Protein AF-A0A3C0FXI6-F1 (afdb_monomer_lite)

Foldseek 3Di:
DDPDPPPPDPPDDDPDPFFDDKDACCVLQVAPDRDIAGDHPDDDPPQDDADPPDHDDRVVVVQVRVCRRVVHDDDDDDDPPPCPVVNVSND

pLDDT: mean 88.47, std 16.6, range [41.66, 98.25]

Radius of gyration: 16.88 Å; chains: 1; bounding box: 34×26×55 Å

Structure (mmCIF, N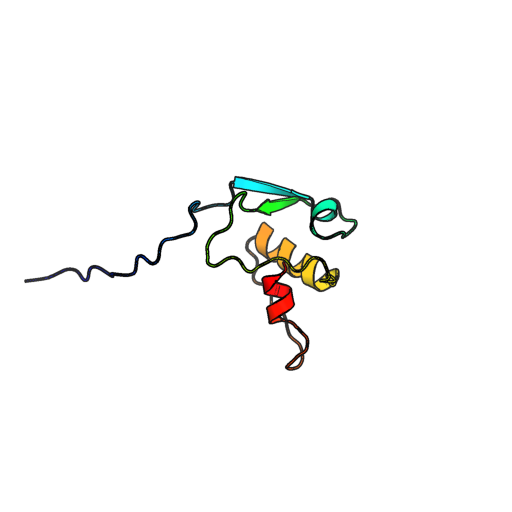/CA/C/O backbone):
data_AF-A0A3C0FXI6-F1
#
_entry.id   AF-A0A3C0FXI6-F1
#
loop_
_atom_site.group_PDB
_atom_site.id
_atom_site.type_symbol
_atom_site.label_atom_id
_atom_site.label_alt_id
_atom_site.label_comp_id
_atom_site.label_asym_id
_atom_site.label_entity_id
_atom_site.label_seq_id
_atom_site.pdbx_PDB_ins_code
_atom_site.Cartn_x
_atom_site.Cartn_y
_atom_site.Cartn_z
_atom_site.occupancy
_atom_site.B_iso_or_equiv
_atom_site.auth_seq_id
_atom_site.auth_comp_id
_atom_site.auth_asym_id
_atom_site.auth_atom_id
_atom_site.pdbx_PDB_model_num
ATOM 1 N N . MET A 1 1 ? 21.234 7.427 44.407 1.00 49.75 1 MET A N 1
ATOM 2 C CA . MET A 1 1 ? 21.470 7.981 43.058 1.00 49.75 1 MET A CA 1
ATOM 3 C C . MET A 1 1 ? 21.284 6.862 42.058 1.00 49.75 1 MET A C 1
ATOM 5 O O . MET A 1 1 ? 22.179 6.056 41.868 1.00 49.75 1 MET A O 1
ATOM 9 N N . SER A 1 2 ? 20.093 6.786 41.489 1.00 42.66 2 SER A N 1
ATOM 10 C CA . SER A 1 2 ? 19.769 5.939 40.345 1.00 42.66 2 SER A CA 1
ATOM 11 C C . SER A 1 2 ? 18.758 6.750 39.549 1.00 42.66 2 SER A C 1
ATOM 13 O O . SER A 1 2 ? 17.552 6.601 39.721 1.00 42.66 2 SER A O 1
ATOM 15 N N . GLN A 1 3 ? 19.270 7.741 38.815 1.00 41.66 3 GLN A N 1
ATOM 16 C CA . GLN A 1 3 ? 18.463 8.462 37.841 1.00 41.66 3 GLN A CA 1
ATOM 17 C C . GLN A 1 3 ? 18.102 7.448 36.759 1.00 41.66 3 GLN A C 1
ATOM 19 O O . GLN A 1 3 ? 18.984 6.911 36.088 1.00 41.66 3 GLN A O 1
ATOM 24 N N . GLY A 1 4 ? 16.813 7.118 36.691 1.00 43.09 4 GLY A N 1
ATOM 25 C CA . GLY A 1 4 ? 16.246 6.388 35.573 1.00 43.09 4 GLY A CA 1
ATOM 26 C C . GLY A 1 4 ? 16.481 7.199 34.309 1.00 43.09 4 GLY A C 1
ATOM 27 O O . GLY A 1 4 ? 16.321 8.417 34.300 1.00 43.09 4 GLY A O 1
ATOM 28 N N . TYR A 1 5 ? 16.936 6.515 33.275 1.00 48.66 5 TYR A N 1
ATOM 29 C CA . TYR A 1 5 ? 17.116 7.076 31.952 1.00 48.66 5 TYR A CA 1
ATOM 30 C C . TYR A 1 5 ? 15.716 7.354 31.384 1.00 48.66 5 TYR A C 1
ATOM 32 O O . TYR A 1 5 ? 15.054 6.439 30.900 1.00 48.66 5 TYR A O 1
ATOM 40 N N . GLU A 1 6 ? 15.227 8.590 31.511 1.00 48.59 6 GLU A N 1
ATOM 41 C CA . GLU A 1 6 ? 14.121 9.067 30.684 1.00 48.59 6 GLU A CA 1
ATOM 42 C C . GLU A 1 6 ? 14.641 9.094 29.249 1.00 48.59 6 GLU A C 1
ATOM 44 O O . GLU A 1 6 ? 15.450 9.943 28.873 1.00 48.59 6 GLU A O 1
ATOM 49 N N . ALA A 1 7 ? 14.229 8.106 28.457 1.00 47.28 7 ALA A N 1
ATOM 50 C CA . ALA A 1 7 ? 14.426 8.144 27.023 1.00 47.28 7 ALA A CA 1
ATOM 51 C C . ALA A 1 7 ? 13.564 9.285 26.469 1.00 47.28 7 ALA A C 1
ATOM 53 O O . ALA A 1 7 ? 12.373 9.126 26.209 1.00 47.28 7 ALA A O 1
ATOM 54 N N . SER A 1 8 ? 14.176 10.457 26.321 1.00 53.25 8 SER A N 1
ATOM 55 C CA . SER A 1 8 ? 13.660 11.544 25.508 1.00 53.25 8 SER A CA 1
ATOM 56 C C . SER A 1 8 ? 13.664 11.098 24.044 1.00 53.25 8 SER A C 1
ATOM 58 O O . SER A 1 8 ? 14.675 11.147 23.347 1.00 53.25 8 SER A O 1
ATOM 60 N N . GLY A 1 9 ? 12.513 10.615 23.589 1.00 43.75 9 GLY A N 1
ATOM 61 C CA . GLY A 1 9 ? 12.300 10.179 22.212 1.00 43.75 9 GLY A CA 1
ATOM 62 C C . GLY A 1 9 ? 10.888 10.461 21.718 1.00 43.75 9 GLY A C 1
ATOM 63 O O . GLY A 1 9 ? 10.373 9.695 20.919 1.00 43.75 9 GLY A O 1
ATOM 64 N N . ALA A 1 10 ? 10.241 11.520 22.206 1.00 49.44 10 ALA A N 1
ATOM 65 C CA . ALA A 1 10 ? 8.936 11.946 21.711 1.00 49.44 10 ALA A CA 1
ATOM 66 C C . ALA A 1 10 ? 9.106 12.783 20.430 1.00 49.44 10 ALA A C 1
ATOM 68 O O . ALA A 1 10 ? 9.058 14.011 20.462 1.00 49.44 10 ALA A O 1
ATOM 69 N N . ALA A 1 11 ? 9.338 12.108 19.304 1.00 47.34 11 ALA A N 1
ATOM 70 C CA . ALA A 1 11 ? 8.865 12.597 18.014 1.00 47.34 11 ALA A CA 1
ATOM 71 C C . ALA A 1 11 ? 7.505 11.923 17.815 1.00 47.34 11 ALA A C 1
ATOM 73 O O . ALA A 1 11 ? 7.458 10.755 17.440 1.00 47.34 11 ALA A O 1
ATOM 74 N N . ALA A 1 12 ? 6.443 12.615 18.240 1.00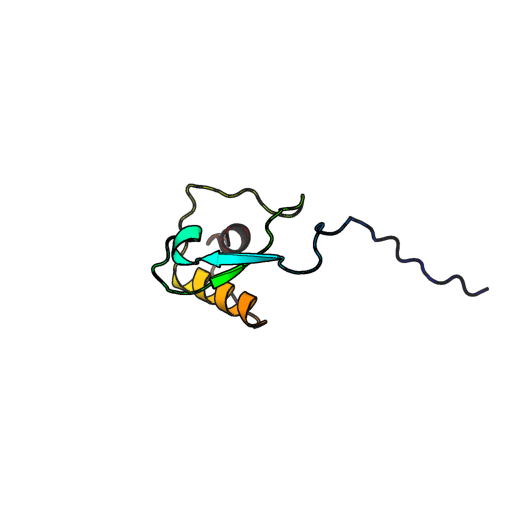 52.88 12 ALA A N 1
ATOM 75 C CA . ALA A 1 12 ? 5.079 12.098 18.307 1.00 52.88 12 ALA A CA 1
ATOM 76 C C . ALA A 1 12 ? 4.670 11.540 16.935 1.00 52.88 12 ALA A C 1
ATOM 78 O O . ALA A 1 12 ? 4.580 12.268 15.952 1.00 52.88 12 ALA A O 1
ATOM 79 N N . GLU A 1 13 ? 4.665 10.217 16.798 1.00 67.81 13 GLU A N 1
ATOM 80 C CA . GLU A 1 13 ? 3.542 9.350 17.165 1.00 67.81 13 GLU A CA 1
ATOM 81 C C . GLU A 1 13 ? 2.330 9.732 16.329 1.00 67.81 13 GLU A C 1
ATOM 83 O O . GLU A 1 13 ? 1.645 10.723 16.575 1.00 67.81 13 GLU A O 1
ATOM 88 N N . HIS A 1 14 ? 2.106 8.934 15.286 1.00 77.62 14 HIS A N 1
ATOM 89 C CA . HIS A 1 14 ? 0.843 8.903 14.572 1.00 77.62 14 HIS A CA 1
ATOM 90 C C . HIS A 1 14 ? -0.314 8.993 15.592 1.00 77.62 14 HIS A C 1
ATOM 92 O O . HIS A 1 14 ? -0.263 8.288 16.597 1.00 77.62 14 HIS A O 1
ATOM 98 N N . PRO A 1 15 ? -1.347 9.831 15.379 1.00 84.00 15 PRO A N 1
ATOM 99 C CA . PRO A 1 15 ? -2.349 10.149 16.409 1.00 84.00 15 PRO A CA 1
ATOM 100 C C . PRO A 1 15 ? -3.178 8.943 16.882 1.00 84.00 15 PRO A C 1
ATOM 102 O O . PRO A 1 15 ? -3.963 9.053 17.821 1.00 84.00 15 PRO A O 1
ATOM 105 N N . LEU A 1 16 ? -3.034 7.811 16.197 1.00 89.31 16 LEU A N 1
ATOM 106 C CA . LEU A 1 16 ? -3.698 6.548 16.458 1.00 89.31 16 LEU A CA 1
ATOM 107 C C . LEU A 1 16 ? -2.637 5.452 16.577 1.00 89.31 16 LEU A C 1
ATOM 109 O O . LEU A 1 16 ? -1.808 5.313 15.676 1.00 89.31 16 LEU A O 1
ATOM 113 N N . ASP A 1 17 ? -2.729 4.640 17.629 1.00 89.38 17 ASP A N 1
ATOM 114 C CA . ASP A 1 17 ? -1.830 3.501 17.871 1.00 89.38 17 ASP A CA 1
ATOM 115 C C . ASP A 1 17 ? -2.176 2.270 17.017 1.00 89.38 17 ASP A C 1
ATOM 117 O O . ASP A 1 17 ? -1.348 1.384 16.798 1.00 89.38 17 ASP A O 1
ATOM 121 N N . THR A 1 18 ? -3.423 2.191 16.547 1.00 91.25 18 THR A N 1
ATOM 122 C CA . THR A 1 18 ? -3.952 1.064 15.771 1.00 91.25 18 THR A CA 1
ATOM 123 C C . THR A 1 18 ? -4.867 1.551 14.648 1.00 91.25 18 THR A C 1
ATOM 125 O O . THR A 1 18 ? -5.539 2.565 14.846 1.00 91.25 18 THR A O 1
ATOM 128 N N . PRO A 1 19 ? -4.940 0.831 13.511 1.00 94.00 19 PRO A N 1
ATOM 129 C CA . PRO A 1 19 ? -5.861 1.149 12.421 1.00 94.00 19 PRO A CA 1
ATOM 130 C C . PRO A 1 19 ? -7.312 1.287 12.903 1.00 94.00 19 PRO A C 1
ATOM 132 O O . PRO A 1 19 ? -7.787 0.451 13.674 1.00 94.00 19 PRO A O 1
ATOM 135 N N . ASP A 1 20 ? -8.011 2.324 12.446 1.00 96.38 20 ASP A N 1
ATOM 136 C CA . ASP A 1 20 ? -9.379 2.667 12.856 1.00 96.38 20 ASP A CA 1
ATOM 137 C C . ASP A 1 20 ? -10.428 2.438 11.756 1.00 96.38 20 ASP A C 1
ATOM 139 O O . ASP A 1 20 ? -11.628 2.471 12.034 1.00 96.38 20 ASP A O 1
ATOM 143 N N . ILE A 1 21 ? -9.990 2.168 10.524 1.00 97.56 21 ILE A N 1
ATOM 144 C CA . ILE A 1 21 ? -10.860 1.895 9.376 1.00 97.56 21 ILE A CA 1
ATOM 145 C C . ILE A 1 21 ? -10.411 0.650 8.605 1.00 97.56 21 ILE A C 1
ATOM 147 O O . ILE A 1 21 ? -9.303 0.140 8.787 1.00 97.56 21 ILE A O 1
ATOM 151 N N . THR A 1 22 ? -11.272 0.172 7.710 1.00 97.88 22 THR A N 1
ATOM 152 C CA . THR A 1 22 ? -10.917 -0.786 6.658 1.00 97.88 22 THR A CA 1
ATOM 153 C C . THR A 1 22 ? -11.103 -0.143 5.289 1.00 97.88 22 THR A C 1
ATOM 155 O O . THR A 1 22 ? -11.948 0.735 5.109 1.00 97.88 22 THR A O 1
ATOM 158 N N . ILE A 1 23 ? -10.281 -0.557 4.327 1.00 97.62 23 ILE A N 1
ATOM 159 C CA . ILE A 1 23 ? -10.347 -0.095 2.938 1.00 97.62 23 ILE A CA 1
ATOM 160 C C . ILE A 1 23 ? -10.500 -1.274 1.981 1.00 97.62 23 ILE A C 1
ATOM 162 O O . ILE A 1 23 ? -9.929 -2.344 2.201 1.00 97.62 23 ILE A O 1
ATOM 166 N N . SER A 1 24 ? -11.245 -1.058 0.899 1.00 98.25 24 SER A N 1
ATOM 167 C CA . SER A 1 24 ? -11.396 -2.017 -0.194 1.00 98.25 24 SER A CA 1
ATOM 168 C C . SER A 1 24 ? -10.171 -1.985 -1.104 1.00 98.25 24 SER A C 1
ATOM 170 O O . SER A 1 24 ? -9.848 -0.954 -1.696 1.00 98.25 24 SER A O 1
ATOM 172 N N . VAL A 1 25 ? -9.514 -3.132 -1.290 1.00 97.75 25 VAL A N 1
ATOM 173 C CA . VAL A 1 25 ? -8.342 -3.237 -2.179 1.00 97.75 25 VAL A CA 1
ATOM 174 C C . VAL A 1 25 ? -8.700 -2.879 -3.624 1.00 97.75 25 VAL A C 1
ATOM 176 O O . VAL A 1 25 ? -7.921 -2.232 -4.328 1.00 97.75 25 VAL A O 1
ATOM 179 N N . ARG A 1 26 ? -9.910 -3.251 -4.049 1.00 97.69 26 ARG A N 1
ATOM 180 C CA . ARG A 1 26 ? -10.453 -2.924 -5.368 1.00 97.69 26 ARG A CA 1
ATOM 181 C C . ARG A 1 26 ? -10.568 -1.425 -5.586 1.00 97.69 26 ARG A C 1
ATOM 183 O O . ARG A 1 26 ? -10.194 -0.944 -6.651 1.00 97.69 26 ARG A O 1
ATOM 190 N N . GLU A 1 27 ? -11.095 -0.704 -4.605 1.00 97.44 27 GLU A N 1
ATOM 191 C CA . GLU A 1 27 ? -11.362 0.729 -4.731 1.00 97.44 27 GLU A CA 1
ATOM 192 C C . GLU A 1 27 ? -10.092 1.562 -4.549 1.00 97.44 27 GLU A C 1
ATOM 194 O O . GLU A 1 27 ? -9.885 2.520 -5.288 1.00 97.44 27 GLU A O 1
ATOM 199 N N . THR A 1 28 ? -9.218 1.178 -3.614 1.00 96.50 28 THR A N 1
ATOM 200 C CA . THR A 1 28 ? -8.008 1.946 -3.292 1.00 96.50 28 THR A CA 1
ATOM 201 C C . THR A 1 28 ? -6.870 1.698 -4.279 1.00 96.50 28 THR A C 1
ATOM 203 O O . THR A 1 28 ? -6.230 2.648 -4.721 1.00 96.50 28 THR A O 1
ATOM 206 N N . PHE A 1 29 ? -6.627 0.441 -4.662 1.00 96.38 29 PHE A N 1
ATOM 207 C CA . PHE A 1 29 ? -5.474 0.068 -5.495 1.00 96.38 29 PHE A CA 1
ATOM 208 C C . PHE A 1 29 ? -5.852 -0.280 -6.940 1.00 96.38 29 PHE A C 1
ATOM 210 O O . PHE A 1 29 ? -4.973 -0.524 -7.767 1.00 96.38 29 PHE A O 1
ATOM 217 N N . GLY A 1 30 ? -7.149 -0.333 -7.268 1.00 95.94 30 GLY A N 1
ATOM 218 C CA . GLY A 1 30 ? -7.622 -0.722 -8.600 1.00 95.94 30 GLY A CA 1
ATOM 219 C C . GLY A 1 30 ? -7.386 -2.201 -8.931 1.00 95.94 30 GLY A C 1
ATOM 220 O O . GLY A 1 30 ? -7.398 -2.582 -10.102 1.00 95.94 30 GLY A O 1
ATOM 221 N N . ILE A 1 31 ? -7.147 -3.041 -7.920 1.00 96.69 31 ILE A N 1
ATOM 222 C CA . ILE A 1 31 ? -6.896 -4.476 -8.082 1.00 96.69 31 ILE A CA 1
ATOM 223 C C . ILE A 1 31 ? -8.208 -5.228 -7.854 1.00 96.69 31 ILE A C 1
ATOM 225 O O . ILE A 1 31 ? -8.735 -5.231 -6.749 1.00 96.69 31 ILE A O 1
ATOM 229 N N . ASP A 1 32 ? -8.726 -5.886 -8.894 1.00 95.69 32 ASP A N 1
ATOM 230 C CA . ASP A 1 32 ? -10.001 -6.622 -8.877 1.00 95.69 32 ASP A CA 1
ATOM 231 C C . ASP A 1 32 ? -9.959 -7.869 -7.969 1.00 95.69 32 ASP A C 1
ATOM 233 O O . ASP A 1 32 ? -9.823 -9.005 -8.428 1.00 95.69 32 ASP A O 1
ATOM 237 N N . ILE A 1 33 ? -10.018 -7.643 -6.656 1.00 93.88 33 ILE A N 1
ATOM 238 C CA . ILE A 1 33 ? -10.033 -8.647 -5.592 1.00 93.88 33 ILE A CA 1
ATOM 239 C C . ILE A 1 33 ? -11.021 -8.189 -4.518 1.00 93.88 33 ILE A C 1
ATOM 241 O O . ILE A 1 33 ? -11.114 -7.006 -4.196 1.00 93.88 33 ILE A O 1
ATOM 245 N N . ASP A 1 34 ? -11.771 -9.143 -3.976 1.00 95.50 34 ASP A N 1
ATOM 246 C CA . ASP A 1 34 ? -12.670 -8.930 -2.844 1.00 95.50 34 ASP A CA 1
ATOM 247 C C . ASP A 1 34 ? -11.899 -9.124 -1.527 1.00 95.50 34 ASP A C 1
ATOM 249 O O . 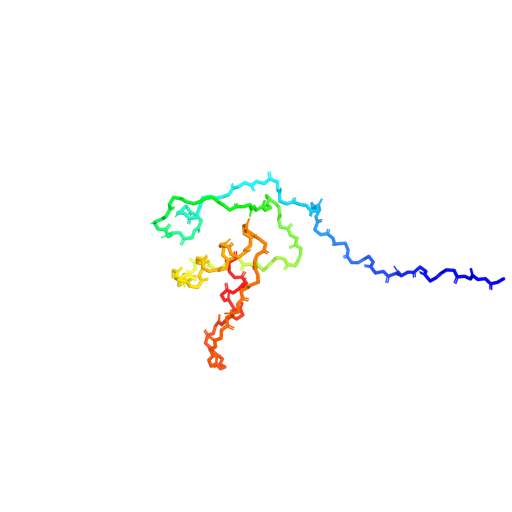ASP A 1 34 ? -11.887 -10.204 -0.936 1.00 95.50 34 ASP A O 1
ATOM 253 N N . MET A 1 35 ? -11.131 -8.102 -1.147 1.00 95.25 35 MET A N 1
ATOM 254 C CA . MET A 1 35 ? -10.324 -8.070 0.073 1.00 95.25 35 MET A CA 1
ATOM 255 C C . MET A 1 35 ? -10.437 -6.690 0.712 1.00 95.25 35 MET A C 1
ATOM 257 O O . MET A 1 35 ? -10.340 -5.672 0.023 1.00 95.25 35 MET A O 1
ATOM 261 N N . GLU A 1 36 ? -10.568 -6.675 2.036 1.00 97.69 36 GLU A N 1
ATOM 262 C CA . GLU A 1 36 ? -10.415 -5.474 2.848 1.00 97.69 36 GLU A CA 1
ATOM 263 C C . GLU A 1 36 ? -9.130 -5.535 3.674 1.00 97.69 36 GLU A C 1
ATOM 265 O O . GLU A 1 36 ? -8.693 -6.610 4.098 1.00 97.69 36 GLU A O 1
ATOM 270 N N . VAL A 1 37 ? -8.521 -4.373 3.903 1.00 97.75 37 VAL A N 1
ATOM 271 C CA . VAL A 1 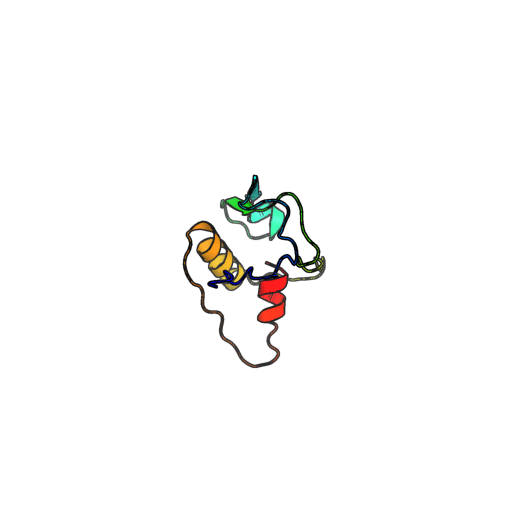37 ? -7.273 -4.231 4.663 1.00 97.75 37 VAL A CA 1
ATOM 272 C C . VAL A 1 37 ? -7.467 -3.153 5.733 1.00 97.75 37 VAL A C 1
ATOM 274 O O . VAL A 1 37 ? -8.083 -2.128 5.435 1.00 97.75 37 VAL A O 1
ATOM 277 N N . PRO A 1 38 ? -6.972 -3.347 6.972 1.00 97.19 38 PRO A N 1
ATOM 278 C CA . PRO A 1 38 ? -6.970 -2.288 7.976 1.00 97.19 38 PRO A CA 1
ATOM 279 C C . PRO A 1 38 ? -6.181 -1.065 7.492 1.00 97.19 38 PRO A C 1
ATOM 281 O O . PRO A 1 38 ? -5.143 -1.211 6.854 1.00 97.19 38 PRO A O 1
ATOM 284 N N . ALA A 1 39 ? -6.637 0.136 7.818 1.00 96.12 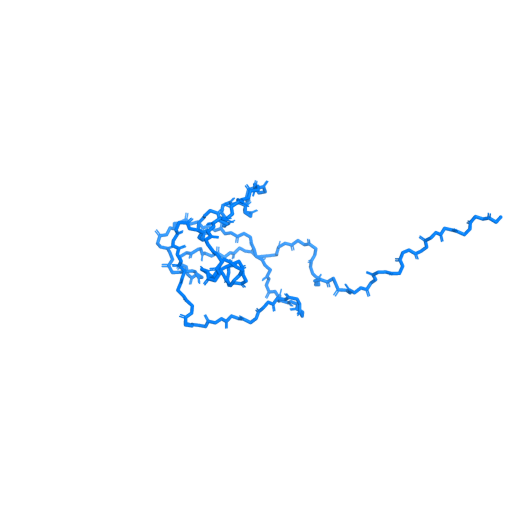39 ALA A N 1
ATOM 285 C CA . ALA A 1 39 ? -5.953 1.382 7.493 1.00 96.12 39 ALA A CA 1
ATOM 286 C C . ALA A 1 39 ? -6.215 2.448 8.563 1.00 96.12 39 ALA A C 1
ATOM 288 O O . ALA A 1 39 ? -7.068 2.288 9.439 1.00 96.12 39 ALA A O 1
ATOM 289 N N . PHE A 1 40 ? -5.465 3.541 8.480 1.00 94.69 40 PHE A N 1
ATOM 290 C CA . PHE A 1 40 ? -5.677 4.720 9.307 1.00 94.69 40 PHE A CA 1
ATOM 291 C C . PHE A 1 40 ? -6.473 5.768 8.526 1.00 94.69 40 PHE A C 1
ATOM 293 O O . PHE A 1 40 ? -6.164 6.046 7.368 1.00 94.69 40 PHE A O 1
ATOM 300 N N . SER A 1 41 ? -7.486 6.369 9.151 1.00 94.00 41 SER A N 1
ATOM 301 C CA . SER A 1 41 ? -8.301 7.430 8.536 1.00 94.00 41 SER A CA 1
ATOM 302 C C . SER A 1 41 ? -7.571 8.768 8.409 1.00 94.00 41 SER A C 1
ATOM 304 O O . SER A 1 41 ? -7.974 9.636 7.633 1.00 94.00 41 SER A O 1
ATOM 306 N N . GLN A 1 42 ? -6.499 8.943 9.178 1.00 91.62 42 GLN A N 1
ATOM 307 C CA . GLN A 1 42 ? -5.683 10.147 9.235 1.00 91.62 42 GLN A CA 1
ATOM 308 C C . GLN A 1 42 ? -4.233 9.767 8.966 1.00 91.62 42 GLN A C 1
ATOM 310 O O . GLN A 1 42 ? -3.775 8.748 9.465 1.00 91.62 42 GLN A O 1
ATOM 315 N N . GLY A 1 43 ? -3.520 10.580 8.187 1.00 90.81 43 GLY A N 1
ATOM 316 C CA . GLY A 1 43 ? -2.071 10.457 8.034 1.00 90.81 43 GLY A CA 1
ATOM 317 C C . GLY A 1 43 ? -1.308 11.283 9.074 1.00 90.81 43 GLY A C 1
ATOM 318 O O . GLY A 1 43 ? -1.884 12.114 9.777 1.00 90.81 43 GLY A O 1
ATOM 319 N N . SER A 1 44 ? 0.010 11.097 9.125 1.00 91.00 44 SER A N 1
ATOM 320 C CA . SER A 1 44 ? 0.944 11.931 9.893 1.00 91.00 44 SER A CA 1
ATOM 321 C C . SER A 1 44 ? 2.033 12.509 8.987 1.00 91.00 44 SER A C 1
ATOM 323 O O . SER A 1 44 ? 2.088 12.204 7.797 1.00 91.00 44 SER A O 1
ATOM 325 N N . GLU A 1 45 ? 2.941 13.313 9.544 1.00 90.81 45 GLU A N 1
ATOM 326 C CA . GLU A 1 45 ? 4.087 13.865 8.803 1.00 90.81 45 GLU A CA 1
ATOM 327 C C . GLU A 1 45 ? 5.041 12.801 8.227 1.00 90.81 45 GLU A C 1
ATOM 329 O O . GLU A 1 45 ? 5.849 13.099 7.350 1.00 90.81 45 GLU A O 1
ATOM 334 N N . HIS A 1 46 ? 4.949 11.559 8.707 1.00 89.06 46 HIS A N 1
ATOM 335 C CA . HIS A 1 46 ? 5.742 10.432 8.217 1.00 89.06 46 HIS A CA 1
ATOM 336 C C . HIS A 1 46 ? 5.090 9.695 7.045 1.00 89.06 46 HIS A C 1
ATOM 338 O O . HIS A 1 46 ? 5.743 8.850 6.434 1.00 89.06 46 HIS A O 1
ATOM 344 N N . VAL A 1 47 ? 3.820 9.979 6.740 1.00 91.44 47 VAL A N 1
ATOM 345 C CA . VAL A 1 47 ? 3.107 9.347 5.628 1.00 91.44 47 VAL A CA 1
ATOM 346 C C . VAL A 1 47 ? 3.500 10.057 4.326 1.00 91.44 47 VAL A C 1
ATOM 348 O O . VAL A 1 47 ? 3.295 11.269 4.216 1.00 91.44 47 VAL A O 1
ATOM 351 N N . PRO A 1 48 ? 4.074 9.348 3.335 1.00 93.38 48 PRO A N 1
ATOM 352 C CA . PRO A 1 48 ? 4.429 9.940 2.050 1.00 93.38 48 PRO A CA 1
ATOM 353 C C . PRO A 1 48 ? 3.214 10.495 1.299 1.00 93.38 48 PRO A C 1
ATOM 355 O O . PRO A 1 48 ? 2.077 10.064 1.488 1.00 93.38 48 PRO A O 1
ATOM 358 N N . ALA A 1 49 ? 3.463 11.440 0.393 1.00 93.69 49 ALA A N 1
ATOM 359 C CA . ALA A 1 49 ? 2.424 11.922 -0.507 1.00 93.69 49 ALA A CA 1
ATOM 360 C C . ALA A 1 49 ? 2.041 10.842 -1.536 1.00 93.69 49 ALA A C 1
ATOM 362 O O . ALA A 1 49 ? 2.907 10.176 -2.111 1.00 93.69 49 ALA A O 1
ATOM 363 N N . ILE A 1 50 ? 0.741 10.722 -1.804 1.00 94.38 50 ILE A N 1
ATOM 364 C CA . ILE A 1 50 ? 0.207 9.834 -2.840 1.00 94.38 50 ILE A CA 1
ATOM 365 C C . ILE A 1 50 ? 0.526 10.419 -4.220 1.00 94.38 50 ILE A C 1
ATOM 367 O O . ILE A 1 50 ? 0.232 11.586 -4.492 1.00 94.38 50 ILE A O 1
ATOM 371 N N . ASP A 1 51 ? 1.079 9.594 -5.106 1.00 95.81 51 ASP A N 1
ATOM 372 C CA . ASP A 1 51 ? 1.241 9.898 -6.524 1.00 95.81 51 ASP A CA 1
ATOM 373 C C . ASP A 1 51 ? 0.057 9.308 -7.318 1.00 95.81 51 ASP A C 1
ATOM 375 O O . ASP A 1 51 ? -0.011 8.093 -7.521 1.00 95.81 51 ASP A O 1
ATOM 379 N N . PRO A 1 52 ? -0.874 10.139 -7.828 1.00 94.31 52 PRO A N 1
ATOM 380 C CA . PRO A 1 52 ? -2.044 9.661 -8.565 1.00 94.31 52 PRO A CA 1
ATOM 381 C C . PRO A 1 52 ? -1.696 9.023 -9.919 1.00 94.31 52 PRO A C 1
ATOM 383 O O . PRO A 1 52 ? -2.567 8.452 -10.573 1.00 94.31 52 PRO A O 1
ATOM 386 N N . THR A 1 53 ? -0.448 9.149 -10.376 1.00 94.81 53 THR A N 1
ATOM 387 C CA . THR A 1 53 ? 0.042 8.533 -11.615 1.00 94.81 53 THR A CA 1
ATOM 388 C C . THR A 1 53 ? 0.748 7.200 -11.375 1.00 94.81 53 THR A C 1
ATOM 390 O O . THR A 1 53 ? 1.089 6.507 -12.342 1.00 94.81 53 THR A O 1
ATOM 393 N N . TYR A 1 54 ? 0.940 6.813 -10.108 1.00 96.06 54 TYR A N 1
ATOM 394 C CA . TYR A 1 54 ? 1.592 5.565 -9.754 1.00 96.06 54 TYR A CA 1
ATOM 395 C C . TYR A 1 54 ? 0.788 4.358 -10.243 1.00 96.06 54 TYR A C 1
ATOM 397 O O . TYR A 1 54 ? -0.442 4.323 -10.192 1.00 96.06 54 TYR A O 1
ATOM 405 N N . ARG A 1 55 ? 1.496 3.341 -10.741 1.00 94.88 55 ARG A N 1
ATOM 406 C CA . ARG A 1 55 ? 0.888 2.102 -11.232 1.00 94.88 55 ARG A CA 1
ATOM 407 C C . ARG A 1 55 ? 1.285 0.952 -10.328 1.00 94.88 55 ARG A C 1
ATOM 409 O O . ARG A 1 55 ? 2.446 0.546 -10.313 1.00 94.88 55 ARG A O 1
ATOM 416 N N . PHE A 1 56 ? 0.304 0.414 -9.617 1.00 97.25 56 PHE A N 1
ATOM 417 C CA . PHE A 1 56 ? 0.499 -0.732 -8.745 1.00 97.25 56 PHE A CA 1
ATOM 418 C C . PHE A 1 56 ? 0.762 -2.008 -9.552 1.00 97.25 56 PHE A C 1
ATOM 420 O O . PHE A 1 56 ? -0.010 -2.382 -10.438 1.00 97.25 56 PHE A O 1
ATOM 427 N N . ASP A 1 57 ? 1.868 -2.677 -9.234 1.00 96.12 57 ASP A N 1
ATOM 428 C CA . ASP A 1 57 ? 2.089 -4.068 -9.606 1.00 96.12 57 ASP A CA 1
ATOM 429 C C . ASP A 1 57 ? 1.224 -4.975 -8.729 1.00 96.12 57 ASP A C 1
ATOM 431 O O . ASP A 1 57 ? 1.372 -5.004 -7.508 1.00 96.12 57 ASP A O 1
ATOM 435 N N . ARG A 1 58 ? 0.329 -5.734 -9.362 1.00 96.94 58 ARG A N 1
ATOM 436 C CA . ARG A 1 58 ? -0.685 -6.528 -8.664 1.00 96.94 58 ARG A CA 1
ATOM 437 C C . ARG A 1 58 ? -0.079 -7.491 -7.646 1.00 96.94 58 ARG A C 1
ATOM 439 O O . ARG A 1 58 ? -0.549 -7.547 -6.514 1.00 96.94 58 ARG A O 1
ATOM 446 N N . ASP A 1 59 ? 0.923 -8.264 -8.042 1.00 96.44 59 ASP A N 1
ATOM 447 C CA . ASP A 1 59 ? 1.420 -9.361 -7.212 1.00 96.44 59 ASP A CA 1
ATOM 448 C C . ASP A 1 59 ? 2.237 -8.830 -6.026 1.00 96.44 59 ASP A C 1
ATOM 450 O O . ASP A 1 59 ? 2.079 -9.310 -4.900 1.00 96.44 59 ASP A O 1
ATOM 454 N N . THR A 1 60 ? 3.041 -7.785 -6.244 1.00 97.00 60 THR A N 1
ATOM 455 C CA . THR A 1 60 ? 3.799 -7.126 -5.173 1.00 97.00 60 THR A CA 1
ATOM 456 C C . THR A 1 60 ? 2.871 -6.420 -4.187 1.00 97.00 60 THR A C 1
ATOM 458 O O . THR A 1 60 ? 3.014 -6.613 -2.978 1.00 97.00 60 THR A O 1
ATOM 461 N N . THR A 1 61 ? 1.880 -5.666 -4.675 1.00 98.12 61 THR A N 1
ATOM 462 C CA . THR A 1 61 ? 0.896 -4.991 -3.817 1.00 98.12 61 THR A CA 1
ATOM 463 C C . THR A 1 61 ? 0.112 -6.008 -2.986 1.00 98.12 61 THR A C 1
ATOM 465 O O . THR A 1 61 ? 0.022 -5.866 -1.769 1.00 98.12 61 THR A O 1
ATOM 468 N N . MET A 1 62 ? -0.362 -7.104 -3.587 1.00 97.69 62 MET A N 1
ATOM 469 C CA . MET A 1 62 ? -1.080 -8.145 -2.843 1.00 97.69 62 MET A CA 1
ATOM 470 C C . MET A 1 62 ? -0.217 -8.841 -1.792 1.00 97.69 62 MET A C 1
ATOM 472 O O . MET A 1 62 ? -0.711 -9.139 -0.704 1.00 97.69 62 MET A O 1
ATOM 476 N N . ALA A 1 63 ? 1.064 -9.082 -2.079 1.00 97.19 63 ALA A N 1
ATOM 477 C CA . ALA A 1 63 ? 1.979 -9.647 -1.095 1.00 97.19 63 ALA A CA 1
ATOM 478 C C . ALA A 1 63 ? 2.129 -8.722 0.123 1.00 97.19 63 ALA A C 1
ATOM 480 O O . ALA A 1 63 ? 2.049 -9.203 1.253 1.00 97.19 63 ALA A O 1
ATOM 481 N N . ILE A 1 64 ? 2.294 -7.411 -0.097 1.00 97.94 64 ILE A N 1
ATOM 482 C CA . ILE A 1 64 ? 2.398 -6.410 0.976 1.00 97.94 64 ILE A CA 1
ATOM 483 C C . ILE A 1 64 ? 1.108 -6.360 1.795 1.00 97.94 64 ILE A C 1
ATOM 485 O O . ILE A 1 64 ? 1.163 -6.520 3.012 1.00 97.94 64 ILE A O 1
ATOM 489 N N . LEU A 1 65 ? -0.043 -6.197 1.139 1.00 97.88 65 LEU A N 1
ATOM 490 C CA . LEU A 1 65 ? -1.338 -6.045 1.806 1.00 97.88 65 LEU A CA 1
ATOM 491 C C . LEU A 1 65 ? -1.720 -7.289 2.617 1.00 97.88 65 LEU A C 1
ATOM 493 O O . LEU A 1 65 ? -2.143 -7.172 3.766 1.00 97.88 65 LEU A O 1
ATOM 497 N N . ALA A 1 66 ? -1.507 -8.490 2.071 1.00 96.31 66 ALA A N 1
ATOM 498 C CA . ALA A 1 66 ? -1.711 -9.737 2.810 1.00 96.31 66 ALA A CA 1
ATOM 499 C C . ALA A 1 66 ? -0.721 -9.878 3.978 1.00 96.31 66 ALA A C 1
ATOM 501 O O . ALA A 1 66 ? -1.082 -10.366 5.052 1.00 96.31 66 ALA A O 1
ATOM 502 N N . GLY A 1 67 ? 0.523 -9.432 3.783 1.00 97.19 67 GLY A N 1
ATOM 503 C CA . GLY A 1 67 ? 1.533 -9.351 4.830 1.00 97.19 67 GLY A CA 1
ATOM 504 C C . GLY A 1 67 ? 1.092 -8.472 5.993 1.00 97.19 67 GLY A C 1
ATOM 505 O O . GLY A 1 67 ? 1.095 -8.913 7.142 1.00 97.19 67 GLY A O 1
ATOM 506 N N . PHE A 1 68 ? 0.651 -7.257 5.682 1.00 95.75 68 PHE A N 1
ATOM 507 C CA . PHE A 1 68 ? 0.163 -6.286 6.649 1.00 95.75 68 PHE A CA 1
ATOM 508 C C . PHE A 1 68 ? -1.081 -6.799 7.391 1.00 95.75 68 PHE A C 1
ATOM 510 O O . PHE A 1 68 ? -1.060 -6.909 8.617 1.00 95.75 68 PHE A O 1
ATOM 517 N N . ALA A 1 69 ? -2.117 -7.225 6.662 1.00 95.69 69 ALA A N 1
ATOM 518 C CA . ALA A 1 69 ? -3.389 -7.674 7.236 1.00 95.69 69 ALA A CA 1
ATOM 519 C C . ALA A 1 69 ? -3.260 -8.906 8.153 1.00 95.69 69 ALA A C 1
ATOM 521 O O . ALA A 1 69 ? -4.067 -9.099 9.062 1.00 95.69 69 ALA A O 1
ATOM 522 N N . HIS A 1 70 ? -2.247 -9.750 7.934 1.00 95.06 70 HIS A N 1
ATOM 523 C CA . HIS A 1 70 ? -2.053 -10.995 8.685 1.00 95.06 70 HIS A CA 1
ATOM 524 C C . HIS A 1 70 ? -0.787 -11.016 9.545 1.00 95.06 70 HIS A C 1
ATOM 526 O O . HIS A 1 70 ? -0.393 -12.088 10.017 1.00 95.06 70 HIS A O 1
ATOM 532 N N . ASN A 1 71 ? -0.146 -9.859 9.749 1.00 95.62 71 ASN 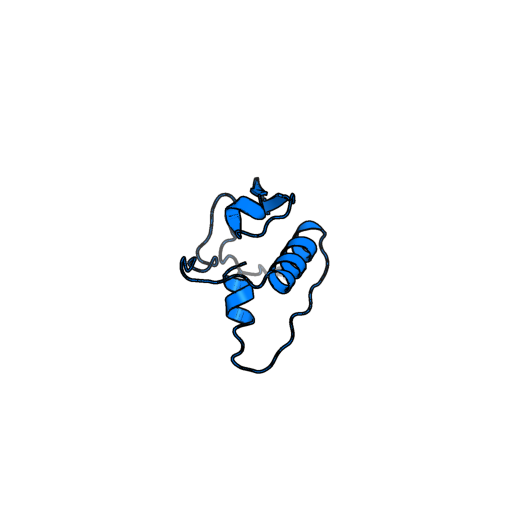A N 1
ATOM 533 C CA . ASN A 1 71 ? 1.092 -9.728 10.518 1.00 95.62 71 ASN A CA 1
ATOM 534 C C . ASN A 1 71 ? 2.176 -10.730 10.056 1.00 95.62 71 ASN A C 1
ATOM 536 O O . ASN A 1 71 ? 2.783 -11.465 10.845 1.00 95.62 71 ASN A O 1
ATOM 540 N N . ARG A 1 72 ? 2.377 -10.822 8.736 1.00 97.62 72 ARG A N 1
ATOM 541 C CA . ARG A 1 72 ? 3.389 -11.665 8.090 1.00 97.62 72 ARG A CA 1
ATOM 542 C C . ARG A 1 72 ? 4.478 -10.798 7.477 1.00 97.62 72 ARG A C 1
ATOM 544 O O . ARG A 1 72 ? 4.215 -9.805 6.810 1.00 97.62 72 ARG A O 1
ATOM 551 N N . ARG A 1 73 ? 5.728 -11.214 7.680 1.00 97.56 73 ARG A N 1
ATOM 552 C CA . ARG A 1 73 ? 6.892 -10.559 7.074 1.00 97.56 73 ARG A CA 1
ATOM 553 C C . ARG A 1 73 ? 6.917 -10.841 5.573 1.00 97.56 73 ARG A C 1
ATOM 555 O O . ARG A 1 73 ? 6.854 -12.002 5.174 1.00 97.56 73 ARG A O 1
ATOM 562 N N . VAL A 1 74 ? 7.070 -9.789 4.778 1.00 97.38 74 VAL A N 1
ATOM 563 C CA . VAL A 1 74 ? 7.182 -9.846 3.315 1.00 97.38 74 VAL A CA 1
ATOM 564 C C . VAL A 1 74 ? 8.577 -9.385 2.919 1.00 97.38 74 VAL A C 1
ATOM 566 O O . VAL A 1 74 ? 9.099 -8.417 3.470 1.00 97.38 74 VAL A O 1
ATOM 569 N N . MET A 1 75 ? 9.196 -10.090 1.974 1.00 96.50 75 MET A N 1
ATOM 570 C CA . MET A 1 75 ? 10.496 -9.723 1.424 1.00 96.50 75 MET A CA 1
ATOM 571 C C . MET A 1 75 ? 10.327 -9.330 -0.039 1.00 96.50 75 MET A C 1
ATOM 573 O O . MET A 1 75 ? 9.930 -10.154 -0.857 1.00 96.50 75 MET A O 1
ATOM 577 N N . ILE A 1 76 ? 10.667 -8.083 -0.362 1.00 95.38 76 ILE A N 1
ATOM 578 C CA . ILE A 1 76 ? 10.656 -7.564 -1.732 1.00 95.38 76 ILE A CA 1
ATOM 579 C C . ILE A 1 76 ? 12.102 -7.445 -2.202 1.00 95.38 76 ILE A C 1
ATOM 581 O O . ILE A 1 76 ? 12.919 -6.766 -1.578 1.00 95.38 76 ILE A O 1
ATOM 585 N N . GLN A 1 77 ? 12.427 -8.107 -3.309 1.00 95.81 77 GLN A N 1
ATOM 586 C CA . GLN A 1 77 ? 13.769 -8.111 -3.888 1.00 95.81 77 GLN A CA 1
ATOM 587 C C . GLN A 1 77 ? 13.740 -7.709 -5.359 1.00 95.81 77 GLN A C 1
ATOM 589 O O . GLN A 1 77 ? 12.749 -7.881 -6.056 1.00 95.81 77 GLN A O 1
ATOM 594 N N . GLY A 1 78 ? 14.853 -7.149 -5.824 1.00 94.12 78 GLY A N 1
ATOM 595 C CA . GLY A 1 78 ? 15.012 -6.664 -7.190 1.00 94.12 78 GLY A CA 1
ATOM 596 C C . GLY A 1 78 ? 16.238 -5.765 -7.312 1.00 94.12 78 GLY A C 1
ATOM 597 O O . GLY A 1 78 ? 16.748 -5.264 -6.303 1.00 94.12 78 GLY A O 1
ATOM 598 N N . TYR A 1 79 ? 16.703 -5.542 -8.540 1.00 95.25 79 TYR A N 1
ATOM 599 C CA . TYR A 1 79 ? 17.884 -4.724 -8.825 1.00 95.25 79 TYR A CA 1
ATOM 600 C C . TYR A 1 79 ? 17.775 -3.294 -8.271 1.00 95.25 79 TYR A C 1
ATOM 602 O O . TYR A 1 79 ? 16.696 -2.797 -7.941 1.00 95.25 79 TYR A O 1
ATOM 610 N N . HIS A 1 80 ? 18.911 -2.617 -8.112 1.00 94.44 80 HIS A N 1
ATOM 611 C CA . HIS A 1 80 ? 18.906 -1.210 -7.716 1.00 94.44 80 HIS A CA 1
ATOM 612 C C . HIS A 1 80 ? 18.147 -0.364 -8.756 1.00 94.44 80 HIS A C 1
ATOM 614 O O . HIS A 1 80 ? 18.229 -0.636 -9.950 1.00 94.44 80 HIS A O 1
ATOM 620 N N . GLY A 1 81 ? 17.387 0.636 -8.302 1.00 92.38 81 GLY A N 1
ATOM 621 C CA . GLY A 1 81 ? 16.630 1.525 -9.191 1.00 92.38 81 GLY A CA 1
ATOM 622 C C . GLY A 1 81 ? 15.320 0.960 -9.759 1.00 92.38 81 GLY A C 1
ATOM 623 O O . GLY A 1 81 ? 14.683 1.634 -10.555 1.00 92.38 81 GLY A O 1
ATOM 624 N N . THR A 1 82 ? 14.862 -0.227 -9.344 1.00 93.44 82 THR A N 1
ATOM 625 C CA . THR A 1 82 ? 13.590 -0.817 -9.827 1.00 93.44 82 THR A CA 1
ATOM 626 C C . THR A 1 82 ? 12.347 -0.368 -9.045 1.00 93.44 82 THR A C 1
ATOM 628 O O . THR A 1 82 ? 11.349 -1.078 -9.028 1.00 93.44 82 THR A O 1
ATOM 631 N N . GLY A 1 83 ? 12.412 0.754 -8.321 1.00 94.50 83 GLY A N 1
ATOM 632 C CA . GLY A 1 83 ? 11.242 1.337 -7.648 1.00 94.50 83 GLY A CA 1
ATOM 633 C C . GLY A 1 83 ? 10.713 0.598 -6.409 1.00 94.50 83 GLY A C 1
ATOM 634 O O . GLY A 1 83 ? 9.599 0.879 -5.995 1.00 94.50 83 GLY A O 1
ATOM 635 N N . LYS A 1 84 ? 11.478 -0.316 -5.788 1.00 96.19 84 LYS A N 1
ATOM 636 C CA . LYS A 1 84 ? 11.027 -1.077 -4.596 1.00 96.19 84 LYS A CA 1
ATOM 637 C C . LYS A 1 84 ? 10.586 -0.182 -3.434 1.00 96.19 84 LYS A C 1
ATOM 639 O O . LYS A 1 84 ? 9.515 -0.394 -2.885 1.00 96.19 84 LYS A O 1
ATOM 644 N N . SER A 1 85 ? 11.414 0.798 -3.067 1.00 95.56 85 SER A N 1
ATOM 645 C CA . SER A 1 85 ? 11.096 1.733 -1.982 1.00 95.56 85 SER A CA 1
ATOM 646 C C . SER A 1 85 ? 9.875 2.571 -2.335 1.00 95.56 85 SER A C 1
ATOM 648 O O . SER A 1 85 ? 8.945 2.631 -1.550 1.00 95.56 85 SER A O 1
ATOM 650 N N . THR A 1 86 ? 9.826 3.095 -3.562 1.00 96.44 86 THR A N 1
ATOM 651 C CA . THR A 1 86 ? 8.666 3.837 -4.066 1.00 96.44 86 THR A CA 1
ATOM 652 C C . THR A 1 86 ? 7.393 2.992 -4.039 1.00 96.44 86 THR A C 1
ATOM 654 O O . THR A 1 86 ? 6.340 3.504 -3.703 1.00 96.44 86 THR A O 1
ATOM 657 N N . HIS A 1 87 ? 7.468 1.693 -4.339 1.00 97.38 87 HIS A N 1
ATOM 658 C CA . HIS A 1 87 ? 6.303 0.813 -4.251 1.00 97.38 87 HIS A CA 1
ATOM 659 C C . HIS A 1 87 ? 5.809 0.655 -2.811 1.00 97.38 87 HIS A C 1
ATOM 661 O O . HIS A 1 87 ? 4.612 0.713 -2.587 1.00 97.38 87 HIS A O 1
ATOM 667 N N . ILE A 1 88 ? 6.715 0.506 -1.838 1.00 96.31 88 ILE A N 1
ATOM 668 C CA . ILE A 1 88 ? 6.352 0.451 -0.410 1.00 96.31 88 ILE A CA 1
ATOM 669 C C . ILE A 1 88 ? 5.800 1.794 0.081 1.00 96.31 88 ILE A C 1
ATOM 671 O O . ILE A 1 88 ? 4.935 1.806 0.935 1.00 96.31 88 ILE A O 1
ATOM 675 N N . GLU A 1 89 ? 6.297 2.921 -0.426 1.00 96.00 89 GLU A N 1
ATOM 676 C CA . GLU A 1 89 ? 5.798 4.249 -0.041 1.00 96.00 89 GLU A CA 1
ATOM 677 C C . GLU A 1 89 ? 4.394 4.537 -0.579 1.00 96.00 89 GLU A C 1
ATOM 679 O O . GLU A 1 89 ? 3.665 5.318 0.023 1.00 96.00 89 GLU A O 1
ATOM 684 N N . GLN A 1 90 ? 4.044 3.959 -1.731 1.00 96.88 90 GLN A N 1
ATOM 685 C CA . GLN A 1 90 ? 2.743 4.161 -2.369 1.00 96.88 90 GLN A CA 1
ATOM 686 C C . GLN A 1 90 ? 1.684 3.141 -1.929 1.00 96.88 90 GLN A C 1
ATOM 688 O O . GLN A 1 90 ? 0.499 3.405 -2.126 1.00 96.88 90 GLN A O 1
ATOM 693 N N . VAL A 1 91 ? 2.094 1.984 -1.391 1.00 96.12 91 VAL A N 1
ATOM 694 C CA . VAL A 1 91 ? 1.197 0.965 -0.811 1.00 96.12 91 VAL A CA 1
ATOM 695 C C . VAL A 1 91 ? 0.947 1.259 0.659 1.00 96.12 91 VAL A C 1
ATOM 697 O O . VAL A 1 91 ? -0.243 1.295 1.036 1.00 96.12 91 VAL A O 1
#

Secondary structure (DSSP, 8-state):
--------------S-SS--EEEEHHHHH------EEEE-SS--TTSPPP-TT----HHHHHHHHHHHHTT--------TTSSHHHHHHH-

Sequence (91 aa):
MSQGYEASGAAAEHPLDTPDITISVRETFGIDIDMEVPAFSQGSEHVPAIDPTYRFDRDTTMAILAGFAHNRRVMIQGYHGTGKSTHIEQV